Protein AF-A0A1F9B6K9-F1 (afdb_monomer)

Foldseek 3Di:
DLLVCLVPDDDDPVCLVVSLVSLLCCLQPNDPVCQVSLLCLLPDDDPPPPDVSLSSNLSSLLSLVSVVDPSSVVSLVVQCPDPDPSSNCSSVCNVVCVSDDD

Structure (mmCIF, N/CA/C/O backbone):
data_AF-A0A1F9B6K9-F1
#
_entry.id   AF-A0A1F9B6K9-F1
#
loop_
_atom_site.group_PDB
_atom_site.id
_atom_site.type_symbol
_atom_site.label_atom_id
_atom_site.label_alt_id
_atom_site.label_comp_id
_atom_site.label_asym_id
_atom_site.label_entity_id
_atom_site.label_seq_id
_atom_site.pdbx_PDB_ins_code
_atom_site.Cartn_x
_atom_site.Cartn_y
_atom_site.Cartn_z
_atom_site.occupancy
_atom_site.B_iso_or_equiv
_atom_site.auth_seq_id
_atom_site.auth_comp_id
_atom_site.auth_asym_id
_atom_site.auth_atom_id
_atom_site.pdbx_PDB_model_num
ATOM 1 N N . MET A 1 1 ? 7.589 1.575 10.838 1.00 68.50 1 MET A N 1
ATOM 2 C CA . MET A 1 1 ? 8.411 0.356 10.698 1.00 68.50 1 MET A CA 1
ATOM 3 C C . MET A 1 1 ? 8.251 -0.278 9.314 1.00 68.50 1 MET A C 1
ATOM 5 O O . MET A 1 1 ? 9.168 -0.108 8.530 1.00 68.50 1 MET A O 1
ATOM 9 N N . LEU A 1 2 ? 7.103 -0.855 8.921 1.00 78.69 2 LEU A N 1
ATOM 10 C CA . LEU A 1 2 ? 6.943 -1.464 7.577 1.00 78.69 2 LEU A CA 1
ATOM 11 C C . LEU A 1 2 ? 6.902 -0.465 6.406 1.00 78.69 2 LEU A C 1
ATOM 13 O O . LEU A 1 2 ? 7.634 -0.626 5.439 1.00 78.69 2 LEU A O 1
ATOM 17 N N . ALA A 1 3 ? 6.122 0.617 6.505 1.00 79.19 3 ALA A N 1
ATOM 18 C CA . ALA A 1 3 ? 6.071 1.639 5.448 1.00 79.19 3 ALA A CA 1
ATOM 19 C C . ALA A 1 3 ? 7.449 2.265 5.145 1.00 79.19 3 ALA A C 1
ATOM 21 O O . ALA A 1 3 ? 7.733 2.644 4.015 1.00 79.19 3 ALA A O 1
ATOM 22 N N . GLN A 1 4 ? 8.319 2.357 6.156 1.00 80.56 4 GLN A N 1
ATOM 23 C CA . GLN A 1 4 ? 9.674 2.884 6.002 1.00 80.56 4 GLN A CA 1
ATOM 24 C C . GLN A 1 4 ? 10.631 1.844 5.410 1.00 80.56 4 GLN A C 1
ATOM 26 O O . GLN A 1 4 ? 11.459 2.202 4.580 1.00 80.56 4 GLN A O 1
ATOM 31 N N . TYR A 1 5 ? 10.474 0.569 5.780 1.00 81.88 5 TYR A N 1
ATOM 32 C CA . TYR A 1 5 ? 11.179 -0.543 5.144 1.00 81.88 5 TYR A CA 1
ATOM 33 C C . TYR A 1 5 ? 10.858 -0.619 3.646 1.00 81.88 5 TYR A C 1
ATOM 35 O O . TYR A 1 5 ? 11.773 -0.599 2.834 1.00 81.88 5 TYR A O 1
ATOM 43 N N . ILE A 1 6 ? 9.577 -0.568 3.267 1.00 80.38 6 ILE A N 1
ATOM 44 C CA . ILE A 1 6 ? 9.162 -0.571 1.854 1.00 80.38 6 ILE A CA 1
ATOM 45 C C . ILE A 1 6 ? 9.710 0.658 1.114 1.00 80.38 6 ILE A C 1
ATOM 47 O O . ILE A 1 6 ? 10.186 0.552 -0.011 1.00 80.38 6 ILE A O 1
ATOM 51 N N . ARG A 1 7 ? 9.663 1.837 1.744 1.00 78.62 7 ARG A N 1
ATOM 52 C CA . ARG A 1 7 ? 10.147 3.085 1.137 1.00 78.62 7 ARG A CA 1
ATOM 53 C C . ARG A 1 7 ? 11.653 3.079 0.868 1.00 78.62 7 ARG A C 1
ATOM 55 O O . ARG A 1 7 ? 12.085 3.650 -0.127 1.00 78.62 7 ARG A O 1
ATOM 62 N N . ASN A 1 8 ? 12.434 2.483 1.766 1.00 77.75 8 ASN A N 1
ATOM 63 C CA . ASN A 1 8 ? 13.896 2.501 1.707 1.00 77.75 8 ASN A CA 1
ATOM 64 C C . ASN A 1 8 ? 14.486 1.229 1.072 1.00 77.75 8 ASN A C 1
ATOM 66 O O . ASN A 1 8 ? 15.671 1.210 0.739 1.00 77.75 8 ASN A O 1
ATOM 70 N N . GLY A 1 9 ? 13.683 0.174 0.932 1.00 71.62 9 GLY A N 1
ATOM 71 C CA . GLY A 1 9 ? 14.094 -1.117 0.399 1.00 71.62 9 GLY A CA 1
ATOM 72 C C . GLY A 1 9 ? 14.354 -1.070 -1.103 1.00 71.62 9 GLY A C 1
ATOM 73 O O . GLY A 1 9 ? 13.631 -0.429 -1.870 1.00 71.62 9 GLY A O 1
ATOM 74 N N . LYS A 1 10 ? 15.405 -1.768 -1.536 1.00 66.81 10 LYS A N 1
ATOM 75 C CA . LYS A 1 10 ? 15.721 -1.976 -2.950 1.00 66.81 10 LYS A CA 1
ATOM 76 C C . LYS A 1 10 ? 15.288 -3.379 -3.352 1.00 66.81 10 LYS A C 1
ATOM 78 O O . LYS A 1 10 ? 16.135 -4.242 -3.481 1.00 66.81 10 LYS A O 1
ATOM 83 N N . PHE A 1 11 ? 13.994 -3.554 -3.587 1.00 67.19 11 PHE A N 1
ATOM 84 C CA . PHE A 1 11 ? 13.456 -4.840 -4.023 1.00 67.19 11 PHE A CA 1
ATOM 85 C C . PHE A 1 11 ? 13.842 -5.119 -5.478 1.00 67.19 11 PHE A C 1
ATOM 87 O O . PHE A 1 11 ? 13.645 -4.251 -6.346 1.00 67.19 11 PHE A O 1
ATOM 94 N N . ASP A 1 12 ? 14.423 -6.282 -5.745 1.00 65.31 12 ASP A N 1
ATOM 95 C CA . ASP A 1 12 ? 14.641 -6.788 -7.100 1.00 65.31 12 ASP A CA 1
ATOM 96 C C . ASP A 1 12 ? 13.550 -7.787 -7.533 1.00 65.31 12 ASP A C 1
ATOM 98 O O . ASP A 1 12 ? 12.462 -7.816 -6.959 1.00 65.31 12 ASP A O 1
ATOM 102 N N . GLY A 1 13 ? 13.770 -8.486 -8.65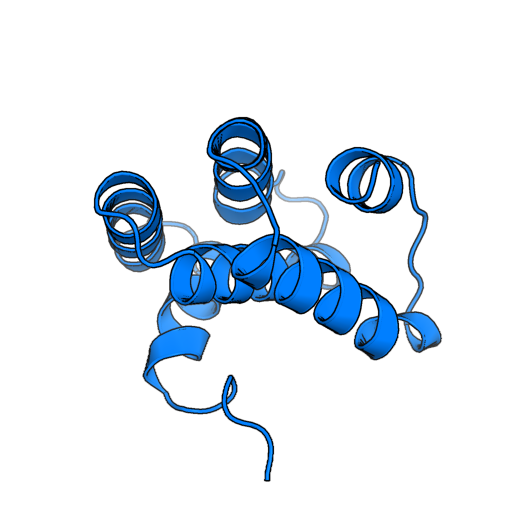0 1.00 62.94 13 GLY A N 1
ATOM 103 C CA . GLY A 1 13 ? 12.757 -9.356 -9.249 1.00 62.94 13 GLY A CA 1
ATOM 104 C C . GLY A 1 13 ? 12.353 -10.525 -8.349 1.00 62.94 13 GLY A C 1
ATOM 105 O O . GLY A 1 13 ? 11.165 -10.856 -8.312 1.00 62.94 13 GLY A O 1
ATOM 106 N N . ASP A 1 14 ? 13.296 -11.081 -7.587 1.00 63.75 14 ASP A N 1
ATOM 107 C CA . ASP A 1 14 ? 13.066 -12.263 -6.749 1.00 63.75 14 ASP A CA 1
ATOM 108 C C . ASP A 1 14 ? 12.288 -11.905 -5.469 1.00 63.75 14 ASP A C 1
ATOM 110 O O . ASP A 1 14 ? 11.493 -12.698 -4.970 1.00 63.75 14 ASP A O 1
ATOM 114 N N . GLU A 1 15 ? 12.399 -10.661 -4.995 1.00 69.19 15 GLU A N 1
ATOM 115 C CA . GLU A 1 15 ? 11.751 -10.177 -3.763 1.00 69.19 15 GLU A CA 1
ATOM 116 C C . GLU A 1 15 ? 10.318 -9.639 -3.982 1.00 69.19 15 GLU A C 1
ATOM 118 O O . GLU A 1 15 ? 9.684 -9.095 -3.072 1.00 69.19 15 GLU A O 1
ATOM 123 N N . THR A 1 1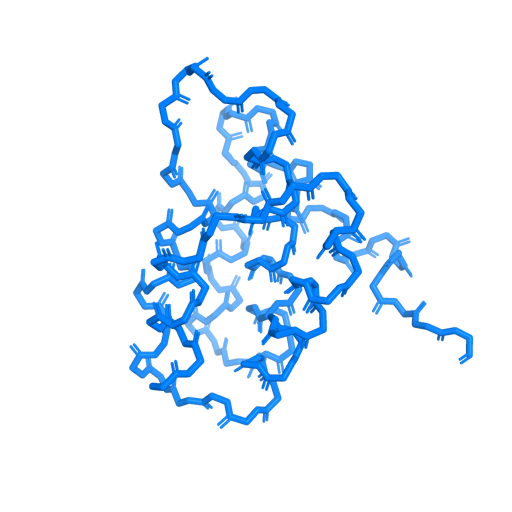6 ? 9.765 -9.785 -5.192 1.00 76.12 16 THR A N 1
ATOM 124 C CA . THR A 1 16 ? 8.424 -9.284 -5.557 1.00 76.12 16 THR A CA 1
ATOM 125 C C . THR A 1 16 ? 7.332 -9.843 -4.631 1.00 76.12 16 THR A C 1
ATOM 127 O O . THR A 1 16 ? 6.439 -9.103 -4.209 1.00 76.12 16 THR A O 1
ATOM 130 N N . GLY A 1 17 ? 7.408 -11.131 -4.276 1.00 81.06 17 GLY A N 1
ATOM 131 C CA . GLY A 1 17 ? 6.445 -11.778 -3.377 1.00 81.06 17 GLY A CA 1
ATOM 132 C C . GLY A 1 17 ? 6.513 -11.243 -1.944 1.00 81.06 17 GLY A C 1
ATOM 133 O O . GLY A 1 17 ? 5.484 -10.925 -1.343 1.00 81.06 17 GLY A O 1
ATOM 134 N N . GLU A 1 18 ? 7.725 -11.063 -1.417 1.00 83.38 18 GLU A N 1
ATOM 135 C CA . GLU A 1 18 ? 7.963 -10.533 -0.069 1.00 83.38 18 GLU A CA 1
ATOM 136 C C . GLU A 1 18 ? 7.504 -9.077 0.058 1.00 83.38 18 GLU A C 1
ATOM 138 O O . GLU A 1 18 ? 6.885 -8.683 1.053 1.00 83.38 18 GLU A O 1
ATOM 143 N N . LEU A 1 19 ? 7.724 -8.285 -0.993 1.00 86.12 19 LEU A N 1
ATOM 144 C CA . LEU A 1 19 ? 7.238 -6.916 -1.084 1.00 86.12 19 LEU A CA 1
ATOM 145 C C . LEU A 1 19 ? 5.705 -6.859 -1.002 1.00 86.12 19 LEU A C 1
ATOM 147 O O . LEU A 1 19 ? 5.155 -6.077 -0.221 1.00 86.12 19 LEU A O 1
ATOM 151 N N . ILE A 1 20 ? 5.000 -7.704 -1.762 1.00 87.81 20 ILE A N 1
ATOM 152 C CA . ILE A 1 20 ? 3.533 -7.790 -1.705 1.00 87.81 20 ILE A CA 1
ATOM 153 C C . ILE A 1 20 ? 3.062 -8.245 -0.318 1.00 87.81 20 ILE A C 1
ATOM 155 O O . ILE A 1 20 ? 2.109 -7.669 0.214 1.00 87.81 20 ILE A O 1
ATOM 159 N N . ALA A 1 21 ? 3.739 -9.208 0.310 1.00 89.00 21 ALA A N 1
ATOM 160 C CA . ALA A 1 21 ? 3.426 -9.637 1.672 1.00 89.00 21 ALA A CA 1
ATOM 161 C C . ALA A 1 21 ? 3.562 -8.486 2.686 1.00 89.00 21 ALA A C 1
ATOM 163 O O . ALA A 1 21 ? 2.680 -8.299 3.529 1.00 89.00 21 ALA A O 1
ATOM 164 N N . CYS A 1 22 ? 4.595 -7.646 2.561 1.00 90.06 22 CYS A N 1
ATOM 165 C CA . CYS A 1 22 ? 4.762 -6.454 3.396 1.00 90.06 22 CYS A CA 1
ATOM 166 C C . CYS A 1 22 ? 3.607 -5.454 3.224 1.00 90.06 22 CYS A C 1
ATOM 168 O O . CYS A 1 22 ? 3.138 -4.875 4.208 1.00 90.06 22 CYS A O 1
ATOM 170 N N . PHE A 1 23 ? 3.119 -5.258 1.997 1.00 92.44 23 PHE A N 1
ATOM 171 C CA . PHE A 1 23 ? 1.947 -4.420 1.739 1.00 92.44 23 PHE A CA 1
ATOM 172 C C . PHE A 1 23 ? 0.654 -5.020 2.297 1.00 92.44 23 PHE A C 1
ATOM 174 O O . PHE A 1 23 ? -0.113 -4.296 2.929 1.00 92.44 23 PHE A O 1
ATOM 181 N N . LYS A 1 24 ? 0.422 -6.329 2.130 1.00 91.75 24 LYS A N 1
ATOM 182 C CA . LYS A 1 24 ? -0.719 -7.032 2.744 1.00 91.75 24 LYS A CA 1
ATOM 183 C C . LYS A 1 24 ? -0.698 -6.866 4.267 1.00 91.75 24 LYS A C 1
ATOM 185 O O . LYS A 1 24 ? -1.698 -6.475 4.862 1.00 91.75 24 LYS A O 1
ATOM 190 N N . ALA A 1 25 ? 0.459 -7.079 4.898 1.00 91.81 25 ALA A N 1
ATOM 191 C CA . ALA A 1 25 ? 0.629 -6.855 6.331 1.00 91.81 25 ALA A CA 1
ATOM 192 C C . ALA A 1 25 ? 0.284 -5.407 6.709 1.00 91.81 25 ALA A C 1
ATOM 194 O O . ALA A 1 25 ? -0.518 -5.183 7.611 1.00 91.81 25 ALA A O 1
ATOM 195 N N . LEU A 1 26 ? 0.805 -4.424 5.966 1.00 91.38 26 LEU A N 1
ATOM 196 C CA . LEU A 1 26 ? 0.503 -3.010 6.189 1.00 91.38 26 LEU A CA 1
ATOM 197 C C . LEU A 1 26 ? -0.989 -2.678 6.015 1.00 91.38 26 LEU A C 1
ATOM 199 O O . LEU A 1 26 ? -1.499 -1.840 6.750 1.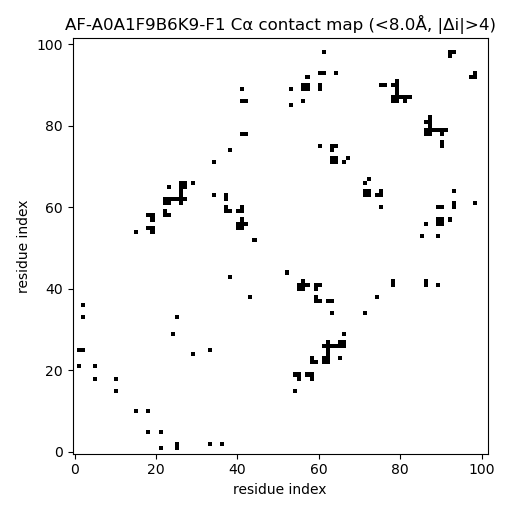00 91.38 26 LEU A O 1
ATOM 203 N N . GLY A 1 27 ? -1.694 -3.325 5.086 1.00 90.81 27 GLY A N 1
ATOM 204 C CA . GLY A 1 27 ? -3.140 -3.172 4.915 1.00 90.81 27 GLY A CA 1
ATOM 205 C C . GLY A 1 27 ? -3.944 -3.719 6.097 1.00 90.81 27 GLY A C 1
ATOM 206 O O . GLY A 1 27 ? -4.905 -3.086 6.518 1.00 90.81 27 GLY A O 1
ATOM 207 N N . ARG A 1 28 ? -3.521 -4.852 6.674 1.00 90.31 28 ARG A N 1
ATOM 208 C CA . ARG A 1 28 ? -4.222 -5.517 7.791 1.00 90.31 28 ARG A CA 1
ATOM 209 C C . ARG A 1 28 ? -3.934 -4.909 9.160 1.00 90.31 28 ARG A C 1
ATOM 211 O O . ARG A 1 28 ? -4.824 -4.865 10.000 1.00 90.31 28 ARG A O 1
ATOM 218 N N . CYS A 1 29 ? -2.688 -4.511 9.418 1.00 88.88 29 CYS A N 1
ATOM 219 C CA . CYS A 1 29 ? -2.249 -4.061 10.746 1.00 88.88 29 CYS A CA 1
ATOM 220 C C . CYS A 1 29 ? -1.783 -2.602 10.788 1.00 88.88 29 CYS A C 1
ATOM 222 O O . CYS A 1 29 ? -1.431 -2.089 11.853 1.00 88.88 29 CYS A O 1
ATOM 224 N N . GLY A 1 30 ? -1.737 -1.925 9.640 1.00 82.88 30 GLY A N 1
ATOM 225 C CA . GLY A 1 30 ? -1.348 -0.527 9.570 1.00 82.88 30 GLY A CA 1
ATOM 226 C C . GLY A 1 30 ? -2.342 0.391 10.274 1.00 82.88 30 GLY A C 1
ATOM 227 O O . GLY A 1 30 ? -3.494 0.058 10.526 1.00 82.88 30 GLY A O 1
ATOM 228 N N . THR A 1 31 ? -1.890 1.610 10.546 1.00 86.31 31 THR A N 1
ATOM 229 C CA . THR A 1 31 ? -2.747 2.702 11.034 1.00 86.31 31 THR A CA 1
ATOM 230 C C . THR A 1 31 ? -2.942 3.747 9.943 1.00 86.31 31 THR A C 1
ATOM 232 O O . THR A 1 31 ? -2.204 3.749 8.952 1.00 86.31 31 THR A O 1
ATOM 235 N N . GLU A 1 32 ? -3.876 4.687 10.141 1.00 85.12 32 GLU A N 1
ATOM 236 C CA . GLU A 1 32 ? -4.158 5.767 9.180 1.00 85.12 32 GLU A CA 1
ATOM 237 C C . GLU A 1 32 ? -2.908 6.593 8.820 1.00 85.12 32 GLU A C 1
ATOM 239 O O . GLU A 1 32 ? -2.832 7.171 7.738 1.00 85.12 32 GLU A O 1
ATOM 244 N N . ARG A 1 33 ? -1.872 6.587 9.675 1.00 87.31 33 ARG A N 1
ATOM 245 C CA . ARG A 1 33 ? -0.556 7.200 9.405 1.00 87.31 33 ARG A CA 1
ATOM 246 C C . ARG A 1 33 ? 0.139 6.633 8.162 1.00 87.31 33 ARG A C 1
ATOM 248 O O . ARG A 1 33 ? 1.042 7.266 7.625 1.00 87.31 33 ARG A O 1
ATOM 255 N N . SER A 1 34 ? -0.264 5.448 7.713 1.00 88.75 34 SER A N 1
ATOM 256 C CA . SER A 1 34 ? 0.277 4.771 6.530 1.00 88.75 34 SER A CA 1
ATOM 257 C C . SER A 1 34 ? -0.415 5.219 5.240 1.00 88.75 34 SER A C 1
ATOM 259 O O . SER A 1 34 ? 0.158 5.061 4.164 1.00 88.75 34 SER A O 1
ATOM 261 N N . LEU A 1 35 ? -1.611 5.816 5.324 1.00 90.38 35 LEU A N 1
ATOM 262 C CA . LEU A 1 35 ? -2.404 6.210 4.155 1.00 90.38 35 LEU A CA 1
ATOM 263 C C . LEU A 1 35 ? -1.693 7.214 3.237 1.00 90.38 35 LEU A C 1
ATOM 265 O O . LEU A 1 35 ? -1.722 6.991 2.028 1.00 90.38 35 LEU A O 1
ATOM 269 N N . PRO A 1 36 ? -1.004 8.265 3.732 1.00 91.19 36 PRO A N 1
ATOM 270 C CA . PRO A 1 36 ? -0.278 9.181 2.852 1.00 91.19 36 PRO A CA 1
ATOM 271 C C . PRO A 1 36 ? 0.807 8.472 2.038 1.00 91.19 36 PRO A C 1
ATOM 273 O O . PRO A 1 36 ? 0.977 8.752 0.856 1.00 91.19 36 PRO A O 1
ATOM 276 N N . PHE A 1 37 ? 1.501 7.510 2.655 1.00 90.38 37 PHE A N 1
ATOM 277 C CA . PHE A 1 37 ? 2.507 6.699 1.978 1.00 90.38 37 PHE A CA 1
ATOM 278 C C . PHE A 1 37 ? 1.885 5.793 0.913 1.00 90.38 37 PHE A C 1
ATOM 280 O O . PHE A 1 37 ? 2.399 5.731 -0.200 1.00 90.38 37 PHE A O 1
ATOM 287 N N . LEU A 1 38 ? 0.777 5.120 1.226 1.00 92.00 38 LEU A N 1
ATOM 288 C CA . LEU A 1 38 ? 0.080 4.262 0.267 1.00 92.00 38 LEU A CA 1
ATOM 289 C C . LEU A 1 38 ? -0.475 5.072 -0.912 1.00 92.00 38 LEU A C 1
ATOM 291 O O . LEU A 1 38 ? -0.285 4.686 -2.063 1.00 92.00 38 LEU A O 1
ATOM 295 N N . LYS A 1 39 ? -1.076 6.237 -0.633 1.00 92.56 39 LYS A N 1
ATOM 296 C CA . LYS A 1 39 ? -1.567 7.175 -1.650 1.00 92.56 39 LYS A CA 1
ATOM 297 C C . LYS A 1 39 ? -0.443 7.634 -2.574 1.00 92.56 39 LYS A C 1
ATOM 299 O O . LYS A 1 39 ? -0.588 7.579 -3.791 1.00 92.56 39 LYS A O 1
ATOM 304 N N . GLU A 1 40 ? 0.678 8.071 -2.008 1.00 90.00 40 GLU A N 1
ATOM 305 C CA . GLU A 1 40 ? 1.852 8.481 -2.779 1.00 90.00 40 GLU A CA 1
ATOM 306 C C . GLU A 1 40 ? 2.404 7.331 -3.624 1.00 90.00 40 GLU A C 1
ATOM 308 O O . GLU A 1 40 ? 2.621 7.517 -4.815 1.00 90.00 40 GLU A O 1
ATOM 313 N N . THR A 1 41 ? 2.549 6.140 -3.047 1.00 89.69 41 THR A N 1
ATOM 314 C CA . THR A 1 41 ? 3.060 4.959 -3.760 1.00 89.69 41 THR A CA 1
ATOM 315 C C . THR A 1 41 ? 2.160 4.563 -4.936 1.00 89.69 41 THR A C 1
ATOM 317 O O . THR A 1 41 ? 2.661 4.200 -5.999 1.00 89.69 41 THR A O 1
ATOM 320 N N . LEU A 1 42 ? 0.835 4.654 -4.772 1.00 90.94 42 LEU A N 1
ATOM 321 C CA . LEU A 1 42 ? -0.126 4.324 -5.824 1.00 90.94 42 LEU A CA 1
ATOM 322 C C . LEU A 1 42 ? -0.176 5.400 -6.92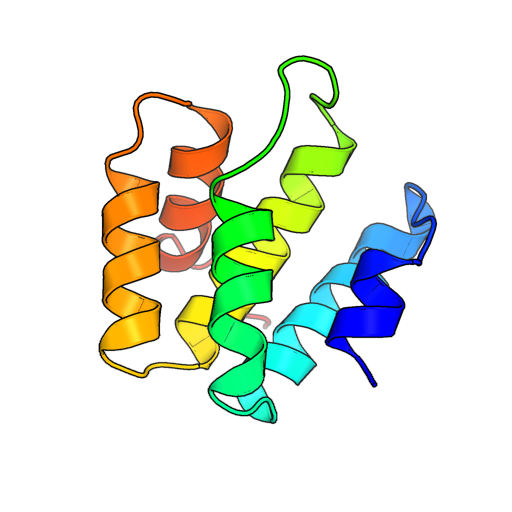3 1.00 90.94 42 LEU A C 1
ATOM 324 O O . LEU A 1 42 ? -0.092 5.085 -8.112 1.00 90.94 42 LEU A O 1
ATOM 328 N N . LEU A 1 43 ? -0.302 6.672 -6.534 1.00 88.25 43 LEU A N 1
ATOM 329 C CA . LEU A 1 43 ? -0.604 7.769 -7.459 1.00 88.25 43 LEU A CA 1
ATOM 330 C C . LEU A 1 43 ? 0.640 8.435 -8.053 1.00 88.25 43 LEU A C 1
ATOM 332 O O . LEU A 1 43 ? 0.629 8.814 -9.225 1.00 88.25 43 LEU A O 1
ATOM 336 N N . LYS A 1 44 ? 1.724 8.589 -7.285 1.00 77.44 44 LYS A N 1
ATOM 337 C CA . LYS A 1 44 ? 2.948 9.229 -7.774 1.00 77.44 44 LYS A CA 1
ATOM 338 C C . LYS A 1 44 ? 3.908 8.177 -8.304 1.00 77.44 44 LYS A C 1
ATOM 340 O O . LYS A 1 44 ? 4.467 7.369 -7.575 1.00 77.44 44 LYS A O 1
ATOM 345 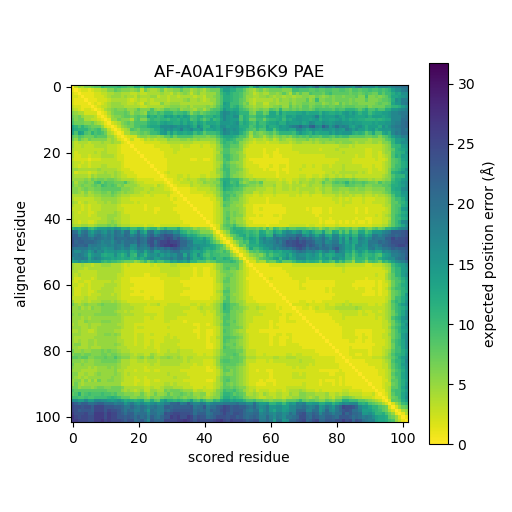N N . GLY A 1 45 ? 4.198 8.261 -9.592 1.00 60.69 45 GLY A N 1
ATOM 346 C CA . GLY A 1 45 ? 5.443 7.715 -10.104 1.00 60.69 45 GLY A CA 1
ATOM 347 C C . GLY A 1 45 ? 5.807 8.402 -11.397 1.00 60.69 45 GLY A C 1
ATOM 348 O O . GLY A 1 45 ? 4.991 8.497 -12.311 1.00 60.69 45 GLY A O 1
ATOM 349 N N . GLY A 1 46 ? 7.036 8.904 -11.434 1.00 54.62 46 GLY A N 1
ATOM 350 C CA . GLY A 1 46 ? 7.611 9.473 -12.636 1.00 54.62 46 GLY A CA 1
ATOM 351 C C . GLY A 1 46 ? 7.643 8.456 -13.775 1.00 54.62 46 GLY A C 1
ATOM 352 O O . GLY A 1 46 ? 7.634 7.240 -13.571 1.00 54.62 46 GLY A O 1
ATOM 353 N N . TRP A 1 47 ? 7.726 8.995 -14.984 1.00 45.91 47 TRP A N 1
ATOM 354 C CA . TRP A 1 47 ? 7.706 8.312 -16.281 1.00 45.91 47 TRP A CA 1
ATOM 355 C C . TRP A 1 47 ? 8.773 7.199 -16.455 1.00 45.91 47 TRP A C 1
ATOM 357 O O . TRP A 1 47 ? 8.713 6.417 -17.398 1.00 45.91 47 TRP A O 1
ATOM 367 N N . LEU A 1 48 ? 9.736 7.096 -15.532 1.00 40.28 48 LEU A N 1
ATOM 368 C CA . LEU A 1 48 ? 10.979 6.325 -15.658 1.00 40.28 48 LEU A CA 1
ATOM 369 C C . LEU A 1 48 ? 10.976 4.911 -15.051 1.00 40.28 48 LEU A C 1
ATOM 371 O O . LEU A 1 48 ? 11.984 4.220 -15.147 1.00 40.28 48 LEU A O 1
ATOM 375 N N . SER A 1 49 ? 9.883 4.426 -14.460 1.00 50.41 49 SER A N 1
ATOM 376 C CA . SER A 1 49 ? 9.864 3.086 -13.850 1.00 50.41 49 SER A CA 1
ATOM 377 C C . SER A 1 49 ? 8.676 2.276 -14.357 1.00 50.41 49 SER A C 1
ATOM 379 O O . SER A 1 49 ? 7.586 2.323 -13.801 1.00 50.41 49 SER A O 1
ATOM 381 N N . ARG A 1 50 ? 8.861 1.574 -15.481 1.00 51.12 50 ARG A N 1
ATOM 382 C CA . ARG A 1 50 ? 7.780 0.840 -16.170 1.00 51.12 50 ARG A CA 1
ATOM 383 C C . ARG A 1 50 ? 7.546 -0.576 -15.628 1.00 51.12 50 ARG A C 1
ATOM 385 O O . ARG A 1 50 ? 6.449 -1.090 -15.782 1.00 51.12 50 ARG A O 1
ATOM 392 N N . PHE A 1 51 ? 8.540 -1.169 -14.962 1.00 48.66 51 PHE A N 1
ATOM 393 C CA . PHE A 1 51 ? 8.462 -2.542 -14.443 1.00 48.66 51 PHE A CA 1
ATOM 394 C C . PHE A 1 51 ? 8.365 -2.591 -12.906 1.00 48.66 51 PHE A C 1
ATOM 396 O O . PHE A 1 51 ? 7.377 -3.092 -12.381 1.00 48.66 51 PHE A O 1
ATOM 403 N N . ARG A 1 52 ? 9.290 -1.965 -12.154 1.00 54.56 52 ARG A N 1
ATOM 404 C CA . ARG A 1 52 ? 9.223 -1.930 -10.669 1.00 54.56 52 ARG A CA 1
ATOM 405 C C . ARG A 1 52 ? 8.052 -1.128 -10.113 1.00 54.56 52 ARG A C 1
ATOM 407 O O . ARG A 1 52 ? 7.513 -1.454 -9.059 1.00 54.56 52 ARG A O 1
ATOM 414 N N . ALA A 1 53 ? 7.649 -0.064 -10.802 1.00 61.44 53 ALA A N 1
ATOM 415 C CA . ALA A 1 53 ? 6.547 0.754 -10.320 1.00 61.44 53 ALA A CA 1
ATOM 416 C C . ALA A 1 53 ? 5.170 0.109 -10.545 1.00 61.44 53 ALA A C 1
ATOM 418 O O . ALA A 1 53 ? 4.173 0.716 -10.165 1.00 61.44 53 ALA A O 1
ATOM 419 N N . SER A 1 54 ? 5.101 -1.083 -11.150 1.00 73.75 54 SER A N 1
ATOM 420 C CA . SER A 1 54 ? 3.873 -1.878 -11.194 1.00 73.75 54 SER A CA 1
ATOM 421 C C . SER A 1 54 ? 3.657 -2.604 -9.862 1.00 73.75 54 SER A C 1
ATOM 423 O O . SER A 1 54 ? 2.639 -2.359 -9.220 1.00 73.75 54 SER A O 1
ATOM 425 N N . THR A 1 55 ? 4.649 -3.351 -9.359 1.00 82.69 55 THR A N 1
ATOM 426 C CA . THR A 1 55 ? 4.542 -4.096 -8.088 1.00 82.69 55 THR A CA 1
ATOM 427 C C . THR A 1 55 ? 4.297 -3.188 -6.885 1.00 82.69 55 THR A C 1
ATOM 429 O O . THR A 1 55 ? 3.439 -3.478 -6.058 1.00 82.69 55 THR A O 1
ATOM 432 N N . LEU A 1 56 ? 4.999 -2.051 -6.790 1.00 86.69 56 LEU A N 1
ATOM 433 C CA . LEU A 1 56 ? 4.786 -1.088 -5.699 1.00 86.69 56 LEU A CA 1
ATOM 434 C C . LEU A 1 56 ? 3.367 -0.506 -5.713 1.00 86.69 56 LEU A C 1
ATOM 436 O O . LEU A 1 56 ? 2.745 -0.369 -4.662 1.00 86.69 56 LEU A O 1
ATOM 440 N N . ARG A 1 57 ? 2.842 -0.187 -6.902 1.00 89.75 57 ARG A N 1
ATOM 441 C CA . ARG A 1 57 ? 1.472 0.317 -7.048 1.00 89.75 57 ARG A CA 1
ATOM 442 C C . ARG A 1 57 ? 0.445 -0.753 -6.733 1.00 89.75 57 ARG A C 1
ATOM 444 O O . ARG A 1 57 ? -0.519 -0.464 -6.035 1.00 89.75 57 ARG A O 1
ATOM 451 N N . GLN A 1 58 ? 0.660 -1.973 -7.213 1.00 89.94 58 GLN A N 1
ATOM 452 C CA . GLN A 1 58 ? -0.210 -3.108 -6.932 1.00 89.94 58 GLN A CA 1
ATOM 453 C C . GLN A 1 58 ? -0.241 -3.406 -5.431 1.00 89.94 58 GLN A C 1
ATOM 455 O O . GLN A 1 58 ? -1.316 -3.487 -4.847 1.00 89.94 58 GLN A O 1
ATOM 460 N N . GLY A 1 59 ? 0.921 -3.471 -4.780 1.00 91.50 59 GLY A N 1
ATOM 461 C CA . GLY A 1 59 ? 1.020 -3.625 -3.334 1.00 91.50 59 GLY A CA 1
ATOM 462 C C . GLY A 1 59 ? 0.305 -2.501 -2.586 1.00 91.50 59 GLY A C 1
ATOM 463 O O . GLY A 1 59 ? -0.492 -2.767 -1.689 1.00 91.50 59 GLY A O 1
ATOM 464 N N . ALA A 1 60 ? 0.502 -1.245 -2.994 1.00 92.94 60 ALA A N 1
ATOM 465 C CA . ALA A 1 60 ? -0.200 -0.117 -2.392 1.00 92.94 60 ALA A CA 1
ATOM 466 C C . ALA A 1 60 ? -1.725 -0.208 -2.563 1.00 92.94 60 ALA A C 1
ATOM 468 O O . ALA A 1 60 ? -2.456 0.054 -1.610 1.00 92.94 60 ALA A O 1
ATOM 469 N N . ALA A 1 61 ? -2.204 -0.618 -3.739 1.00 94.25 61 ALA A N 1
ATOM 470 C CA . ALA A 1 61 ? -3.625 -0.817 -3.999 1.00 94.25 61 ALA A CA 1
ATOM 471 C C . ALA A 1 61 ? -4.212 -1.950 -3.138 1.00 94.25 61 ALA A C 1
ATOM 473 O O . ALA A 1 61 ? -5.242 -1.758 -2.495 1.00 94.25 61 ALA A O 1
ATOM 474 N N . ILE A 1 62 ? -3.520 -3.090 -3.037 1.00 93.94 62 ILE A N 1
ATOM 475 C CA . ILE A 1 62 ? -3.902 -4.206 -2.157 1.00 93.94 62 ILE A CA 1
ATOM 476 C C . ILE A 1 62 ? -3.975 -3.742 -0.699 1.00 93.94 62 ILE A C 1
ATOM 478 O O . ILE A 1 62 ? -4.948 -4.030 -0.004 1.00 93.94 62 ILE A O 1
ATOM 482 N N . ALA A 1 63 ? -2.966 -3.004 -0.235 1.00 94.38 63 ALA A N 1
ATOM 483 C CA . ALA A 1 63 ? -2.925 -2.501 1.131 1.00 94.38 63 ALA A CA 1
ATOM 484 C C . ALA A 1 63 ? -4.093 -1.549 1.416 1.00 94.38 63 ALA A C 1
ATOM 486 O O . ALA A 1 63 ? -4.740 -1.696 2.446 1.00 94.38 63 ALA A O 1
ATOM 487 N N . LEU A 1 64 ? -4.393 -0.613 0.507 1.00 94.62 64 LEU A N 1
ATOM 488 C CA . LEU A 1 64 ? -5.536 0.299 0.632 1.00 94.62 64 LEU A CA 1
ATOM 489 C C . LEU A 1 64 ? -6.867 -0.459 0.673 1.00 94.62 64 LEU A C 1
ATOM 491 O O . LEU A 1 64 ? -7.736 -0.117 1.467 1.00 94.62 64 LEU A O 1
ATOM 495 N N . ALA A 1 65 ? -7.011 -1.510 -0.132 1.00 94.38 65 ALA A N 1
ATOM 496 C CA . ALA A 1 65 ? -8.229 -2.310 -0.169 1.00 94.38 65 ALA A CA 1
ATOM 497 C C . ALA A 1 65 ? -8.444 -3.081 1.135 1.00 94.38 65 ALA A C 1
ATOM 499 O O . ALA A 1 65 ? -9.548 -3.101 1.670 1.00 94.38 65 ALA A O 1
ATOM 500 N N . GLN A 1 66 ? -7.372 -3.673 1.669 1.00 93.06 66 GLN A N 1
ATOM 501 C CA . GLN A 1 66 ? -7.403 -4.381 2.949 1.00 93.06 66 GLN A CA 1
ATOM 502 C C . GLN A 1 66 ? -7.577 -3.433 4.138 1.00 93.06 66 GLN A C 1
ATOM 504 O O . GLN A 1 66 ? -8.152 -3.833 5.145 1.00 93.06 66 GLN A O 1
ATOM 509 N N . PHE A 1 67 ? -7.122 -2.183 4.012 1.00 91.94 67 PHE A N 1
ATOM 510 C CA . PHE A 1 67 ? -7.329 -1.155 5.028 1.00 91.94 67 PHE A CA 1
ATOM 511 C C . PHE A 1 67 ? -8.820 -0.836 5.212 1.00 91.94 67 PHE A C 1
ATOM 513 O O . PHE A 1 67 ? -9.266 -0.601 6.332 1.00 91.94 67 PHE A O 1
ATOM 520 N N . GLY A 1 68 ? -9.592 -0.823 4.119 1.00 89.50 68 GLY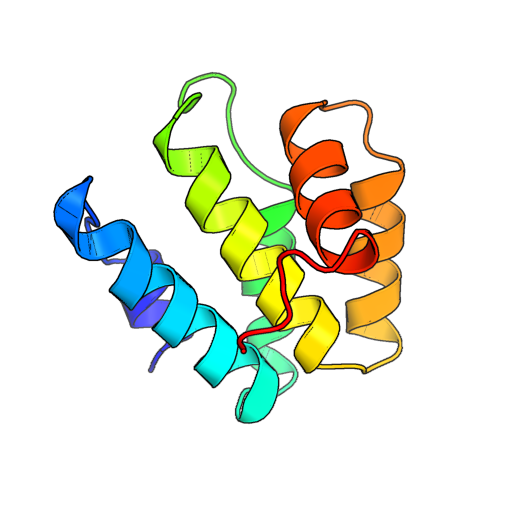 A N 1
ATOM 521 C CA . GLY A 1 68 ? -11.060 -0.830 4.133 1.00 89.50 68 GLY A CA 1
ATOM 522 C C . GLY A 1 68 ? -11.744 0.409 4.725 1.00 89.50 68 GLY A C 1
ATOM 523 O O . GLY A 1 68 ? -12.967 0.442 4.823 1.00 89.50 68 GLY A O 1
ATOM 524 N N . THR A 1 69 ? -10.996 1.444 5.115 1.00 91.81 69 THR A N 1
ATOM 525 C CA . THR A 1 69 ? -11.577 2.703 5.598 1.00 91.81 69 THR A CA 1
ATOM 526 C C . THR A 1 69 ? -12.063 3.560 4.441 1.00 91.81 69 THR A C 1
ATOM 528 O O . THR A 1 69 ? -11.513 3.508 3.340 1.00 91.81 69 THR A O 1
ATOM 531 N N . GLU A 1 70 ? -13.025 4.440 4.706 1.00 92.69 70 GLU A N 1
ATOM 532 C CA . GLU A 1 70 ? -13.567 5.362 3.703 1.00 92.69 70 GLU A 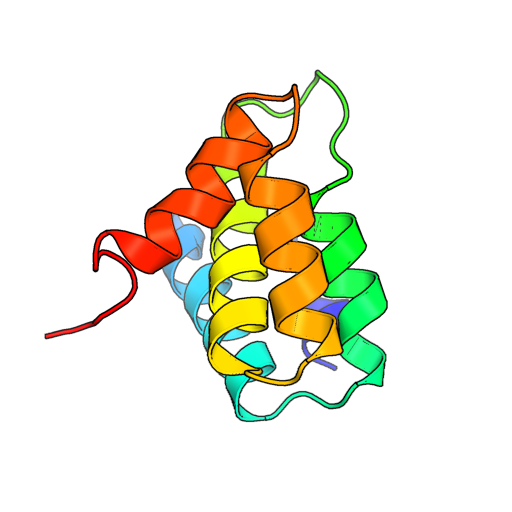CA 1
ATOM 533 C C . GLU A 1 70 ? -12.469 6.157 2.974 1.00 92.69 70 GLU A C 1
ATOM 535 O O . GLU A 1 70 ? -12.444 6.207 1.746 1.00 92.69 70 GLU A O 1
ATOM 540 N N . LYS A 1 71 ? -11.479 6.679 3.712 1.00 92.38 71 LYS A N 1
ATOM 541 C CA . LYS A 1 71 ? -10.328 7.388 3.125 1.00 92.38 71 LY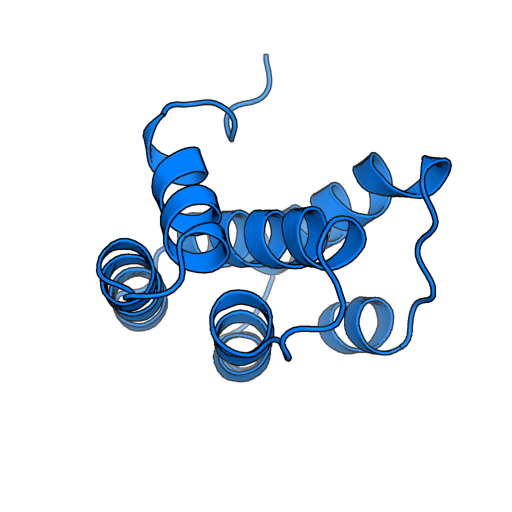S A CA 1
ATOM 542 C C . LYS A 1 71 ? -9.501 6.497 2.195 1.00 92.38 71 LYS A C 1
ATOM 544 O O . LYS A 1 71 ? -9.031 6.966 1.164 1.00 92.38 71 LYS A O 1
ATOM 549 N N . SER A 1 72 ? -9.286 5.232 2.559 1.00 93.25 72 SER A N 1
ATOM 550 C CA . SER A 1 72 ? -8.508 4.297 1.735 1.00 93.25 72 SER A CA 1
ATOM 551 C C . SER A 1 72 ? -9.235 3.922 0.441 1.00 93.25 72 SER A C 1
ATOM 553 O O . SER A 1 72 ? -8.618 3.897 -0.625 1.00 93.25 72 SER A O 1
ATOM 555 N N . LEU A 1 73 ? -10.556 3.740 0.515 1.00 93.94 73 LEU A N 1
ATOM 556 C CA . LEU A 1 73 ? -11.403 3.435 -0.635 1.00 93.94 73 LEU A CA 1
ATOM 557 C C . LEU A 1 73 ? -11.525 4.633 -1.585 1.00 93.94 73 LEU A C 1
ATOM 559 O O . LEU A 1 73 ? -11.444 4.452 -2.796 1.00 93.94 73 LEU A O 1
ATOM 563 N N . GLN A 1 74 ? -11.614 5.861 -1.061 1.00 94.56 74 GLN A N 1
ATOM 564 C CA . GLN A 1 74 ? -11.584 7.079 -1.883 1.00 94.56 74 GLN A CA 1
ATOM 565 C C . GLN A 1 74 ? -10.291 7.196 -2.703 1.00 94.56 74 GLN A C 1
ATOM 567 O O . GLN A 1 74 ? -10.328 7.598 -3.864 1.00 94.56 74 GLN A O 1
ATOM 572 N N . VAL A 1 75 ? -9.144 6.816 -2.128 1.00 93.81 75 VAL A N 1
ATOM 573 C CA . VAL A 1 75 ? -7.861 6.816 -2.852 1.00 93.81 75 VAL A CA 1
ATOM 574 C C . VAL A 1 75 ? -7.836 5.758 -3.958 1.00 93.81 75 VAL A C 1
ATOM 576 O O . VAL A 1 75 ? -7.312 6.026 -5.039 1.00 93.81 75 VAL A O 1
ATOM 579 N N . LEU A 1 76 ? -8.399 4.571 -3.718 1.00 93.88 76 LEU A N 1
ATOM 580 C CA . LEU A 1 76 ? -8.510 3.531 -4.747 1.00 93.88 76 LEU A CA 1
ATOM 581 C C . LEU A 1 76 ? -9.407 3.958 -5.907 1.00 93.88 76 LEU A C 1
ATOM 583 O O . LEU A 1 76 ? -9.052 3.747 -7.064 1.00 93.88 76 LEU A O 1
ATOM 587 N N . ASP A 1 77 ? -10.531 4.594 -5.602 1.00 93.94 77 ASP A N 1
ATOM 588 C CA . ASP A 1 77 ? -11.472 5.086 -6.603 1.00 93.94 77 ASP A CA 1
ATOM 589 C C . ASP A 1 77 ? -10.872 6.245 -7.429 1.00 93.94 77 ASP A C 1
ATOM 591 O O . ASP A 1 77 ? -10.962 6.261 -8.659 1.00 93.94 77 ASP A O 1
ATOM 595 N N . GLU A 1 78 ? -10.131 7.158 -6.786 1.00 93.56 78 GLU A N 1
ATOM 596 C CA . GLU A 1 78 ? -9.304 8.168 -7.470 1.00 93.56 78 GLU A CA 1
ATOM 597 C C . GLU A 1 78 ? -8.303 7.505 -8.439 1.00 93.56 78 GLU A C 1
ATOM 599 O O . GLU A 1 78 ? -8.188 7.903 -9.602 1.00 93.56 78 GLU A O 1
ATOM 604 N N . ALA A 1 79 ? -7.603 6.459 -7.989 1.00 92.00 79 ALA A N 1
ATOM 605 C CA . ALA A 1 79 ? -6.617 5.741 -8.791 1.00 92.00 79 ALA A CA 1
ATOM 606 C C . ALA A 1 79 ? -7.242 4.982 -9.976 1.00 92.00 79 ALA A C 1
ATOM 608 O O . ALA A 1 79 ? -6.702 5.025 -11.085 1.00 92.00 79 ALA A O 1
ATOM 609 N N . ALA A 1 80 ? -8.398 4.344 -9.779 1.00 91.56 80 ALA A N 1
ATOM 610 C CA . ALA A 1 80 ? -9.134 3.634 -10.825 1.00 91.56 80 ALA A CA 1
ATOM 611 C C . ALA A 1 80 ? -9.570 4.563 -11.972 1.00 91.56 80 ALA A C 1
ATOM 613 O O . ALA A 1 80 ? -9.666 4.130 -13.122 1.00 91.56 80 ALA A O 1
ATOM 614 N N . ARG A 1 81 ? -9.767 5.854 -11.673 1.00 90.88 81 ARG A N 1
ATOM 615 C CA . ARG A 1 81 ? -10.153 6.906 -12.627 1.00 90.88 81 ARG A CA 1
ATOM 616 C C . ARG A 1 81 ? -8.967 7.719 -13.169 1.00 90.88 81 ARG A C 1
ATOM 618 O O . ARG A 1 81 ? -9.164 8.666 -13.926 1.00 90.88 81 ARG A O 1
ATOM 625 N N . SER A 1 82 ? -7.731 7.351 -12.827 1.00 89.06 82 SER A N 1
ATOM 626 C CA . SER A 1 82 ? -6.522 8.075 -13.237 1.00 89.06 82 SER A CA 1
ATOM 627 C C . SER A 1 82 ? -6.299 8.076 -14.756 1.00 89.06 82 SER A C 1
ATOM 629 O O . SER A 1 82 ? -6.516 7.079 -15.439 1.00 89.06 82 SER A O 1
ATOM 631 N N . HIS A 1 83 ? -5.742 9.149 -15.320 1.00 85.94 83 HIS A N 1
ATOM 632 C CA . HIS A 1 83 ? -5.320 9.149 -16.729 1.00 85.94 83 HIS A CA 1
ATOM 633 C C . HIS A 1 83 ? -4.105 8.244 -16.992 1.00 85.94 83 HIS A C 1
ATOM 635 O O . HIS A 1 83 ? -3.905 7.800 -18.124 1.00 85.94 83 HIS A O 1
ATOM 641 N N . PHE A 1 84 ? -3.340 7.890 -15.955 1.00 85.31 84 PHE A N 1
ATOM 642 C CA . PHE A 1 84 ? -2.170 7.024 -16.072 1.00 85.31 84 PHE A CA 1
ATOM 643 C C . PHE A 1 84 ? -2.577 5.541 -16.093 1.00 85.31 84 PHE A C 1
ATOM 645 O O . PHE A 1 84 ? -3.073 5.040 -15.080 1.00 85.31 84 PHE A O 1
ATOM 652 N N . PRO A 1 85 ? -2.324 4.797 -17.191 1.00 85.81 85 PRO A N 1
ATOM 653 C CA . PRO A 1 85 ? -2.742 3.398 -17.303 1.00 85.81 85 PRO A CA 1
ATOM 654 C C . PRO A 1 85 ? -2.211 2.512 -16.174 1.00 85.81 85 PRO A C 1
ATOM 656 O O . PRO A 1 85 ? -2.971 1.749 -15.596 1.00 85.81 85 PRO A O 1
ATOM 659 N N . ALA A 1 86 ? -0.943 2.682 -15.788 1.00 84.44 86 ALA A N 1
ATOM 660 C CA . ALA A 1 86 ? -0.331 1.899 -14.713 1.00 84.44 86 ALA A CA 1
ATOM 661 C C . ALA A 1 86 ? -1.011 2.100 -13.345 1.00 84.44 86 ALA A C 1
ATOM 663 O O . ALA A 1 86 ? -1.066 1.171 -12.545 1.00 84.44 86 ALA A O 1
ATOM 664 N N . VAL A 1 87 ? -1.532 3.302 -13.075 1.00 89.00 87 VAL A N 1
ATOM 665 C CA . VAL A 1 87 ? -2.255 3.609 -11.831 1.00 89.00 87 VAL A CA 1
ATOM 666 C C . VAL A 1 87 ? -3.636 2.958 -11.858 1.00 89.00 87 VAL A C 1
ATOM 668 O O . VAL A 1 87 ? -4.003 2.276 -10.902 1.00 89.00 87 VAL A O 1
ATOM 671 N N . ARG A 1 88 ? -4.363 3.090 -12.978 1.00 90.56 88 ARG A N 1
ATOM 672 C CA . ARG A 1 88 ? -5.673 2.445 -13.142 1.00 90.56 88 ARG A CA 1
ATOM 673 C C . ARG A 1 88 ? -5.582 0.934 -13.030 1.00 90.56 88 ARG A C 1
ATOM 675 O O . ARG A 1 88 ? -6.347 0.348 -12.278 1.00 90.56 88 ARG A O 1
ATOM 682 N N . SER A 1 89 ? -4.648 0.313 -13.752 1.00 88.25 89 SER A N 1
ATOM 683 C CA . SER A 1 89 ? -4.488 -1.142 -13.755 1.00 88.25 89 SER A CA 1
ATOM 684 C C . SER A 1 89 ? -4.187 -1.677 -12.357 1.00 88.25 89 SER A C 1
ATOM 686 O O . SER A 1 89 ? -4.776 -2.675 -11.959 1.00 88.25 89 SER A O 1
ATOM 688 N N . ALA A 1 90 ? -3.344 -0.992 -11.577 1.00 89.62 90 ALA A N 1
ATOM 689 C CA . ALA A 1 90 ? -3.052 -1.394 -10.202 1.00 89.62 90 ALA A CA 1
ATOM 690 C C . ALA A 1 90 ? -4.286 -1.324 -9.285 1.00 89.62 90 ALA A C 1
ATOM 692 O O . ALA A 1 90 ? -4.503 -2.233 -8.490 1.00 89.62 90 ALA A O 1
ATOM 693 N N . ALA A 1 91 ? -5.106 -0.275 -9.407 1.00 91.44 91 ALA A N 1
ATOM 694 C CA . ALA A 1 91 ? -6.346 -0.154 -8.639 1.00 91.44 91 ALA A CA 1
ATOM 695 C C . ALA A 1 91 ? -7.401 -1.184 -9.079 1.00 91.44 91 ALA A C 1
ATOM 697 O O . ALA A 1 91 ? -8.063 -1.790 -8.243 1.00 91.44 91 ALA A O 1
ATOM 698 N N . GLN A 1 92 ? -7.529 -1.420 -10.387 1.00 88.69 92 GLN A N 1
ATOM 699 C CA . GLN A 1 92 ? -8.485 -2.376 -10.950 1.00 88.69 92 GLN A CA 1
ATOM 700 C C . GLN A 1 92 ? -8.154 -3.827 -10.595 1.00 88.69 92 GLN A C 1
ATOM 702 O O . GLN A 1 92 ? -9.074 -4.596 -10.326 1.00 88.69 92 GLN A O 1
ATOM 707 N N . ALA A 1 93 ? -6.865 -4.176 -10.514 1.00 85.25 93 ALA A N 1
ATOM 708 C CA . ALA A 1 93 ? -6.399 -5.519 -10.167 1.00 85.25 93 ALA A CA 1
ATOM 709 C C . ALA A 1 93 ? -6.951 -6.028 -8.823 1.00 85.25 93 ALA A C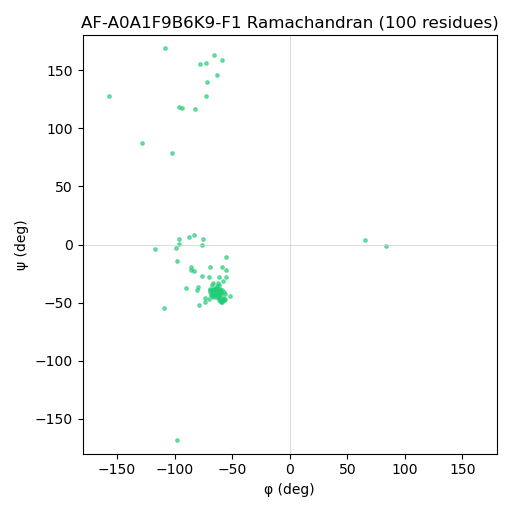 1
ATOM 711 O O . ALA A 1 93 ? -7.138 -7.230 -8.640 1.00 85.25 93 ALA A O 1
ATOM 712 N N . VAL A 1 94 ? -7.253 -5.113 -7.897 1.00 86.81 94 VAL A N 1
ATOM 713 C CA . VAL A 1 94 ? -7.873 -5.431 -6.605 1.00 86.81 94 VAL A CA 1
ATOM 714 C C . VAL A 1 94 ? -9.293 -5.986 -6.779 1.00 86.81 94 VAL A C 1
ATOM 716 O O . VAL A 1 94 ? -9.680 -6.905 -6.063 1.00 86.81 94 VAL A O 1
ATOM 719 N N . TYR A 1 95 ? -10.071 -5.454 -7.726 1.00 77.88 95 TYR A N 1
ATOM 720 C CA . TYR A 1 95 ? -11.472 -5.837 -7.935 1.00 77.88 95 TYR A CA 1
ATOM 721 C C . TYR A 1 95 ? -11.629 -7.103 -8.787 1.00 77.88 95 TYR A C 1
ATOM 723 O O . TYR A 1 95 ? -12.644 -7.784 -8.685 1.00 77.88 95 TYR A O 1
ATOM 731 N N . THR A 1 96 ? -10.632 -7.443 -9.607 1.00 68.06 96 THR A N 1
ATOM 732 C CA . THR A 1 96 ? -10.644 -8.628 -10.483 1.00 68.06 96 THR A CA 1
ATOM 733 C C . THR A 1 96 ? -10.227 -9.933 -9.798 1.00 68.06 96 THR A C 1
ATOM 735 O O . THR A 1 96 ? -10.102 -10.951 -10.466 1.00 68.06 96 THR A O 1
ATOM 738 N N . GLY A 1 97 ? -10.047 -9.949 -8.474 1.00 57.78 97 GLY A N 1
ATOM 739 C CA . GLY A 1 97 ? -9.836 -11.191 -7.719 1.00 57.78 97 GLY A CA 1
ATOM 740 C C . GLY A 1 97 ? -8.396 -11.714 -7.681 1.00 57.78 97 GLY A C 1
ATOM 741 O O . GLY A 1 97 ? -8.131 -12.656 -6.947 1.00 57.78 97 GLY A O 1
ATOM 742 N N . GLU A 1 98 ? -7.430 -11.059 -8.332 1.00 49.38 98 GLU A N 1
ATOM 743 C CA . GLU A 1 98 ? -6.002 -11.429 -8.224 1.00 49.38 98 GLU A CA 1
ATOM 744 C C . GLU A 1 98 ? -5.357 -10.996 -6.887 1.00 49.38 98 GLU A C 1
ATOM 746 O O . GLU A 1 98 ? -4.155 -11.138 -6.671 1.00 49.38 98 GLU A O 1
ATOM 751 N N . GLY A 1 99 ? -6.161 -10.451 -5.968 1.00 45.66 99 GLY A N 1
ATOM 752 C CA . GLY A 1 99 ? -5.789 -10.160 -4.581 1.00 45.66 99 GLY A CA 1
ATOM 753 C C . GLY A 1 99 ? -6.236 -11.218 -3.563 1.00 45.66 99 GLY A C 1
ATOM 754 O O . GLY A 1 99 ? -5.924 -11.063 -2.379 1.00 45.66 99 GLY A O 1
ATOM 755 N N . GLY A 1 100 ? -6.967 -12.254 -3.994 1.00 41.94 100 GLY A N 1
ATOM 756 C CA . GLY A 1 100 ? -7.363 -13.398 -3.170 1.00 41.94 100 GLY A CA 1
ATOM 757 C C . GLY A 1 100 ? -6.390 -14.558 -3.364 1.00 41.94 100 GLY A C 1
ATOM 758 O O . GLY A 1 100 ? -6.226 -15.044 -4.477 1.00 41.94 100 GLY A O 1
ATOM 759 N N . GLU A 1 101 ? -5.713 -14.972 -2.296 1.00 39.00 101 GLU A N 1
ATOM 760 C CA . GLU A 1 101 ? -4.952 -16.229 -2.296 1.00 39.00 101 GLU A CA 1
ATOM 761 C C . GLU A 1 101 ? -5.901 -17.445 -2.256 1.00 39.00 101 GLU A C 1
ATOM 763 O O . GLU A 1 101 ? -7.041 -17.283 -1.809 1.00 39.00 101 GLU A O 1
ATOM 768 N N . PRO A 1 102 ? -5.451 -18.626 -2.731 1.00 42.09 102 PRO A N 1
ATOM 769 C CA . PRO A 1 102 ? -6.158 -19.901 -2.566 1.00 42.09 102 PRO A CA 1
ATOM 770 C C . PRO A 1 102 ? -6.322 -20.322 -1.098 1.00 42.09 102 PRO A C 1
ATOM 772 O O . PRO A 1 102 ? -5.505 -19.893 -0.248 1.00 42.09 102 PRO A O 1
#

Sequence (102 aa):
MLAQYIRNGKFDGDETGELIACFKALGRCGTERSLPFLKETLLKGGWLSRFRASTLRQGAAIALAQFGTEKSLQVLDEAARSHFPAVRSAAQAVYTGEGGEP

Mean predicted aligned error: 6.59 Å

Solvent-accessible surface area (backbone atoms only — not comparable to full-atom values): 5704 Å² total; per-residue (Å²): 111,68,74,54,47,64,72,73,51,85,76,54,84,85,42,51,65,59,52,39,50,53,24,50,50,44,13,70,72,50,58,79,87,48,48,66,58,34,49,42,46,34,71,58,73,69,95,84,48,84,65,69,53,45,57,51,15,32,21,23,33,45,13,30,60,58,48,64,40,71,73,36,47,52,51,41,54,53,29,49,70,40,92,49,64,72,33,16,52,23,33,45,43,53,77,72,50,82,70,62,80,134

Nearest PDB structures (foldseek):
  5n3u-assembly1_A-2  TM=5.931E-01  e=1.955E-01  Nostoc sp. PCC 7120 = FACHB-418
  7mc4-assembly1_A  TM=6.743E-01  e=4.053E-01  Synechococcus sp. A15-62
  8usb-assembly1_U  TM=5.555E-01  e=6.821E-01  Homo sapiens
  7rwc-assembly1_B  TM=4.871E-01  e=4.269E-01  Mus musculus
  7a0m-assembly1_A  TM=4.438E-01  e=4.005E+00  Thermochaetoides thermophila

Secondary structure (DSSP, 8-state):
-HHHHHHH----STTHHHHHHHHHHHHHH--GGGHHHHHHHHH---TT-SSHHHHHHHHHHHHHHHH--HHHHHHHHHHHT-SSHHHHHHHHHHHTTTT---

Radius of gyration: 12.28 Å; Cα contacts (8 Å, |Δi|>4): 104; chains: 1; bounding box: 29×29×28 Å

pLDDT: mean 80.76, std 15.21, range [39.0, 94.62]